Protein AF-A0A1M5ZYZ2-F1 (afdb_monomer)

Solvent-accessible surface area (backbone atoms only — not comparable to full-atom values): 8692 Å² total; per-residue (Å²): 125,88,86,67,85,71,97,73,87,88,88,86,73,97,63,70,78,44,89,86,70,60,55,66,46,79,81,61,71,64,84,92,78,88,82,53,73,67,58,34,34,74,73,63,80,38,77,84,85,85,89,82,87,82,89,70,94,68,76,63,87,84,45,54,66,60,91,87,41,69,41,56,68,51,47,43,69,56,63,69,39,76,71,54,56,50,50,51,53,51,50,40,60,75,76,44,67,93,49,93,80,86,84,91,56,88,43,72,67,52,35,52,50,52,30,51,54,36,46,76,73,75,38,92,62,83,127

Foldseek 3Di:
DPPDDDPDDDDDDPPQDDLLRDGPCVVVVDDPDDDDPVNCCVVVVDPDDDDDDDDDPFDCVPFDDDRRHTPLVSVCVRCPDVVNLVVVLVVCVVPPLVHDDDDDDSDPVRQVVSCVVCVVVVHHDDD

Organism: NCBI:txid1121420

Radius of gyration: 20.3 Å; Cα contacts (8 Å, |Δi|>4): 71; chains: 1; bounding box: 51×33×44 Å

pLDDT: mean 86.23, std 9.83, range [59.44, 97.0]

InterPro domains:
  IPR027417 P-loop containing nucleoside triphosphate hydrolase [G3DSA:3.40.50.300] (1-33)
  IPR027417 P-loop containing nucleoside triphosphate hydrolase [G3DSA:3.40.50.300] (36-126)
  IPR027417 P-loop containing nucleoside triphosphate hydrolase [SSF52540] (3-126)

Secondary structure (DSSP, 8-state):
--S---S------S-SS-TTS--THHHH-S-S----HHHHHHTTSSPPP-----------TT--EETTEE-HHHHHHHH--HHHHHHHHHHHHHHHTTS------SSHHHHHHHHHHHHHTT-----

Structure (mmCIF, N/CA/C/O backbone):
data_AF-A0A1M5ZYZ2-F1
#
_entry.id   AF-A0A1M5ZYZ2-F1
#
loop_
_atom_site.group_PDB
_atom_site.id
_atom_site.type_symbol
_atom_site.label_atom_id
_atom_site.label_alt_id
_atom_site.label_comp_id
_atom_site.label_asym_id
_atom_site.label_entity_id
_atom_site.label_seq_id
_atom_site.pdbx_PDB_ins_code
_atom_site.Cartn_x
_atom_site.Cartn_y
_atom_site.Cartn_z
_atom_site.occupancy
_atom_site.B_iso_or_equiv
_atom_site.auth_seq_id
_atom_site.auth_comp_id
_atom_site.auth_asym_id
_atom_site.auth_atom_id
_atom_site.pdbx_PDB_model_num
ATOM 1 N N . MET A 1 1 ? 26.317 -0.478 -12.276 1.00 59.44 1 MET A N 1
ATOM 2 C CA . MET A 1 1 ? 26.412 -1.622 -13.218 1.00 59.44 1 MET A CA 1
ATOM 3 C C . MET A 1 1 ? 27.842 -1.921 -13.724 1.00 59.44 1 MET A C 1
ATOM 5 O O . MET A 1 1 ? 28.004 -2.364 -14.850 1.00 59.44 1 MET A O 1
ATOM 9 N N . SER A 1 2 ? 28.910 -1.734 -12.937 1.00 71.12 2 SER A N 1
ATOM 10 C CA . SER A 1 2 ? 30.297 -1.836 -13.450 1.00 71.12 2 SER A CA 1
ATOM 11 C C . SER A 1 2 ? 30.940 -3.229 -13.370 1.00 71.12 2 SER A C 1
ATOM 13 O O . SER A 1 2 ? 31.983 -3.447 -13.984 1.00 71.12 2 SER A O 1
ATOM 15 N N . TYR A 1 3 ? 30.349 -4.166 -12.620 1.00 86.75 3 TYR A N 1
ATOM 16 C CA . TYR A 1 3 ? 30.919 -5.503 -12.409 1.00 86.75 3 TYR A CA 1
ATOM 17 C C . TYR A 1 3 ? 30.617 -6.471 -13.563 1.00 86.75 3 TYR A C 1
ATOM 19 O O . TYR A 1 3 ? 31.518 -7.130 -14.076 1.00 86.75 3 TYR A O 1
ATOM 27 N N . PHE A 1 4 ? 29.360 -6.528 -14.009 1.00 87.12 4 PHE A N 1
ATOM 28 C CA . PHE A 1 4 ? 28.945 -7.377 -15.125 1.00 87.12 4 PHE A CA 1
ATOM 29 C C . PHE A 1 4 ? 29.028 -6.618 -16.453 1.00 87.12 4 PHE A C 1
ATOM 31 O O . PHE A 1 4 ? 28.654 -5.450 -16.525 1.00 87.12 4 PHE A O 1
ATOM 38 N N . LYS A 1 5 ? 29.483 -7.304 -17.509 1.00 89.12 5 LYS A N 1
ATOM 39 C CA . LYS A 1 5 ? 29.574 -6.781 -18.884 1.00 89.12 5 LYS A CA 1
ATOM 40 C C . LYS A 1 5 ? 28.707 -7.613 -19.840 1.00 89.12 5 LYS A C 1
ATOM 42 O O . LYS A 1 5 ? 29.257 -8.360 -20.646 1.00 89.12 5 LYS A O 1
ATOM 47 N N . PRO A 1 6 ? 27.371 -7.573 -19.704 1.00 91.44 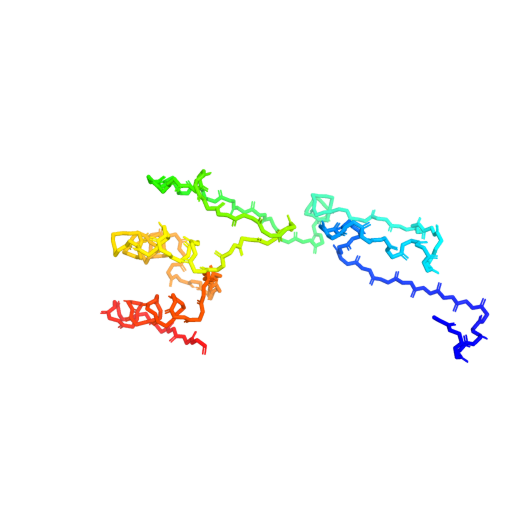6 PRO A N 1
ATOM 48 C CA . PRO A 1 6 ? 26.492 -8.327 -20.585 1.00 91.44 6 PRO A CA 1
ATOM 49 C C . PRO A 1 6 ? 26.454 -7.706 -21.988 1.00 91.44 6 PRO A C 1
ATOM 51 O O . PRO A 1 6 ? 26.593 -6.493 -22.141 1.00 91.44 6 PRO A O 1
ATOM 54 N N . GLU A 1 7 ? 26.209 -8.531 -23.007 1.00 93.25 7 GLU A N 1
ATOM 55 C CA . GLU A 1 7 ? 25.929 -8.047 -24.369 1.00 93.25 7 GLU A CA 1
ATOM 56 C C . GLU A 1 7 ? 24.552 -7.366 -24.464 1.00 93.25 7 GLU A C 1
ATOM 58 O O . GLU A 1 7 ? 24.344 -6.497 -25.309 1.00 93.25 7 GLU A O 1
ATOM 63 N N . PHE A 1 8 ? 23.618 -7.723 -23.572 1.00 90.50 8 PHE A N 1
ATOM 64 C CA . PHE A 1 8 ? 22.265 -7.176 -23.517 1.00 90.50 8 PHE A CA 1
ATOM 65 C C . PHE A 1 8 ? 21.741 -7.069 -22.078 1.00 90.50 8 PHE A C 1
ATOM 67 O O . PHE A 1 8 ? 21.943 -7.973 -21.266 1.00 90.50 8 PHE A O 1
ATOM 74 N N . THR A 1 9 ? 21.011 -5.989 -21.788 1.00 89.69 9 THR A N 1
ATOM 75 C CA . THR A 1 9 ? 20.409 -5.718 -20.476 1.00 89.69 9 THR A CA 1
ATOM 76 C C . THR A 1 9 ? 18.943 -5.328 -20.648 1.00 89.69 9 THR A C 1
ATOM 78 O O . THR A 1 9 ? 18.638 -4.397 -21.390 1.00 89.69 9 THR A O 1
ATOM 81 N N . LEU A 1 10 ? 18.045 -6.000 -19.920 1.00 90.56 10 LEU A N 1
ATOM 82 C CA . LEU A 1 10 ? 16.617 -5.678 -19.854 1.00 90.56 10 LEU A CA 1
ATOM 83 C C . LEU A 1 10 ? 16.211 -5.381 -18.408 1.00 90.56 10 LEU A C 1
ATOM 85 O O . LEU A 1 10 ? 16.467 -6.185 -17.513 1.00 90.56 10 LEU A O 1
ATOM 89 N N . GLY A 1 11 ? 15.567 -4.233 -18.197 1.00 90.38 11 GLY A N 1
ATOM 90 C CA . GLY A 1 11 ? 14.993 -3.829 -16.916 1.00 90.38 11 GLY A CA 1
ATOM 91 C C . GLY A 1 11 ? 13.473 -3.941 -16.936 1.00 90.38 11 GLY A C 1
ATOM 92 O O . GLY A 1 11 ? 12.834 -3.554 -17.911 1.00 90.38 11 GLY A O 1
ATOM 93 N N . LEU A 1 12 ? 12.897 -4.453 -15.850 1.00 91.81 12 LEU A N 1
ATOM 94 C CA . LEU A 1 12 ? 11.453 -4.536 -15.640 1.00 91.81 12 LEU A CA 1
ATOM 95 C C . LEU A 1 12 ? 11.117 -3.723 -14.389 1.00 91.81 12 LEU A C 1
ATOM 97 O O . LEU A 1 12 ? 11.682 -3.968 -13.324 1.00 91.81 12 LEU A O 1
ATOM 101 N N . THR A 1 13 ? 10.214 -2.749 -14.509 1.00 88.75 13 THR A N 1
ATOM 102 C CA . THR A 1 13 ? 9.750 -1.938 -13.376 1.00 88.75 13 THR A CA 1
ATOM 103 C C . THR A 1 13 ? 8.249 -1.699 -13.464 1.00 88.75 13 THR A C 1
ATOM 105 O O . THR A 1 13 ? 7.722 -1.421 -14.538 1.00 88.75 13 THR A O 1
ATOM 108 N N . ALA A 1 14 ? 7.566 -1.786 -12.323 1.00 89.31 14 ALA A N 1
ATOM 109 C CA . ALA A 1 14 ? 6.166 -1.382 -12.185 1.00 89.31 14 ALA A CA 1
ATOM 110 C C . ALA A 1 14 ? 6.019 0.115 -11.848 1.00 89.31 14 ALA A C 1
ATOM 112 O O . ALA A 1 14 ? 4.925 0.666 -11.919 1.00 89.31 14 ALA A O 1
ATOM 113 N N . THR A 1 15 ? 7.117 0.781 -11.479 1.00 81.44 15 THR A N 1
ATOM 114 C CA . THR A 1 15 ? 7.153 2.188 -11.063 1.00 81.44 15 THR A CA 1
ATOM 115 C C . THR A 1 15 ? 8.303 2.890 -11.789 1.00 81.44 15 THR A C 1
ATOM 117 O O . THR A 1 15 ? 9.396 3.019 -11.227 1.00 81.44 15 THR A O 1
ATOM 120 N N . PRO A 1 16 ? 8.118 3.263 -13.070 1.00 74.88 16 PRO A N 1
ATOM 121 C CA . PRO A 1 16 ? 9.159 3.948 -13.835 1.00 74.88 16 PRO A CA 1
ATOM 122 C C . PRO A 1 16 ? 9.409 5.366 -13.307 1.00 74.88 16 PRO A C 1
ATOM 124 O O . PRO A 1 16 ? 10.551 5.814 -13.288 1.00 74.88 16 PRO A O 1
ATOM 127 N N . ASP A 1 17 ? 8.354 6.028 -12.830 1.00 72.69 17 ASP A N 1
ATOM 128 C CA . ASP A 1 17 ? 8.403 7.353 -12.227 1.00 72.69 17 ASP A CA 1
ATOM 129 C C . ASP A 1 17 ? 8.567 7.204 -10.711 1.00 72.69 17 ASP A C 1
ATOM 131 O O . ASP A 1 17 ? 7.723 6.599 -10.039 1.00 72.69 17 ASP A O 1
ATOM 135 N N . ARG A 1 18 ? 9.662 7.732 -10.161 1.00 69.25 18 ARG A N 1
ATOM 136 C CA . ARG A 1 18 ? 9.933 7.672 -8.725 1.00 69.25 18 ARG A CA 1
ATOM 137 C C . ARG A 1 18 ? 9.703 9.028 -8.077 1.00 69.25 18 ARG A C 1
ATOM 139 O O . ARG A 1 18 ? 10.064 10.069 -8.618 1.00 69.25 18 ARG A O 1
ATOM 146 N N . ALA A 1 19 ? 9.120 9.006 -6.880 1.00 63.97 19 ALA A N 1
ATOM 147 C CA . ALA A 1 19 ? 8.854 10.224 -6.122 1.00 63.97 19 ALA A CA 1
ATOM 148 C C . ALA A 1 19 ? 10.147 10.940 -5.698 1.00 63.97 19 ALA A C 1
ATOM 150 O O . ALA A 1 19 ? 10.138 12.153 -5.542 1.00 63.97 19 ALA A O 1
ATOM 151 N N . ASP A 1 20 ? 11.252 10.207 -5.533 1.00 66.94 20 ASP A N 1
ATOM 152 C CA . ASP A 1 20 ? 12.566 10.742 -5.149 1.00 66.94 20 ASP A CA 1
ATOM 153 C C . ASP A 1 20 ? 13.313 11.441 -6.298 1.00 66.94 20 ASP A C 1
ATOM 155 O O . ASP A 1 20 ? 14.392 11.982 -6.075 1.00 66.94 20 ASP A O 1
ATOM 159 N N . GLY A 1 21 ? 12.723 11.484 -7.498 1.00 65.62 21 GLY A N 1
ATOM 160 C CA . GLY A 1 21 ? 13.296 12.142 -8.671 1.00 65.62 21 GLY A CA 1
ATOM 161 C C . GLY A 1 21 ? 14.396 11.338 -9.363 1.00 65.62 21 GLY A C 1
ATOM 162 O O . GLY A 1 21 ? 14.887 11.777 -10.401 1.00 65.62 21 GLY A O 1
ATOM 163 N N . GLU A 1 22 ? 14.762 10.165 -8.839 1.00 69.19 22 GLU A N 1
ATOM 164 C CA . GLU A 1 22 ? 15.708 9.276 -9.504 1.00 69.19 22 GLU A CA 1
ATOM 165 C C . GLU A 1 22 ? 15.038 8.562 -10.680 1.00 69.19 22 GLU A C 1
ATOM 167 O O . GLU A 1 22 ? 13.886 8.127 -10.606 1.00 69.19 22 GLU A O 1
ATOM 172 N N . SER A 1 23 ? 15.776 8.406 -11.777 1.00 72.88 23 SER A N 1
ATOM 173 C CA . SER A 1 23 ? 15.290 7.715 -12.964 1.00 72.88 23 SER A CA 1
ATOM 174 C C . SER A 1 23 ? 16.128 6.480 -13.241 1.00 72.88 23 SER A C 1
ATOM 176 O O . SER A 1 23 ? 17.319 6.563 -13.526 1.00 72.88 23 SER A O 1
ATOM 178 N N . ILE A 1 24 ? 15.474 5.318 -13.269 1.00 79.31 24 ILE A N 1
ATOM 179 C CA . ILE A 1 24 ? 16.110 4.068 -13.708 1.00 79.31 24 ILE A CA 1
ATOM 180 C C . ILE A 1 24 ? 16.537 4.128 -15.189 1.00 79.31 24 ILE A C 1
ATOM 182 O O . ILE A 1 24 ? 17.307 3.294 -15.658 1.00 79.31 24 ILE A O 1
ATOM 186 N N . LEU A 1 25 ? 16.074 5.131 -15.943 1.00 78.31 25 LEU A N 1
ATOM 187 C CA . LEU A 1 25 ? 16.489 5.343 -17.329 1.00 78.31 25 LEU A CA 1
ATOM 188 C C . LEU A 1 25 ? 17.943 5.799 -17.454 1.00 78.31 25 LEU A C 1
ATOM 190 O O . LEU A 1 25 ? 18.519 5.611 -18.521 1.00 78.31 25 LEU A O 1
ATOM 194 N N . GLU A 1 26 ? 18.561 6.330 -16.397 1.00 77.50 26 GLU A N 1
ATOM 195 C CA . GLU A 1 26 ? 20.000 6.624 -16.415 1.00 77.50 26 GLU A CA 1
ATOM 196 C C . GLU A 1 26 ? 20.829 5.348 -16.634 1.00 77.50 26 GLU A C 1
ATOM 198 O O . GLU A 1 26 ? 21.811 5.357 -17.376 1.00 77.50 26 GLU A O 1
ATOM 203 N N . ASP A 1 27 ? 20.373 4.224 -16.075 1.00 79.06 27 ASP A N 1
ATOM 204 C CA . ASP A 1 27 ? 21.021 2.921 -16.212 1.00 79.06 27 ASP A CA 1
ATOM 205 C C . ASP A 1 27 ? 20.563 2.148 -17.465 1.00 79.06 27 ASP A C 1
ATOM 207 O O . ASP A 1 27 ? 21.368 1.494 -18.134 1.00 79.06 27 ASP A O 1
ATOM 211 N N . PHE A 1 28 ? 19.267 2.204 -17.798 1.00 84.81 28 PHE A N 1
ATOM 212 C CA . PHE A 1 28 ? 18.655 1.369 -18.847 1.00 84.81 28 PHE A CA 1
ATOM 213 C C . PHE A 1 28 ? 18.386 2.104 -20.169 1.00 84.81 28 PHE A C 1
ATOM 215 O O . PHE A 1 28 ? 17.922 1.487 -21.126 1.00 84.81 28 PHE A O 1
ATOM 222 N N . LYS A 1 29 ? 18.749 3.390 -20.251 1.00 81.88 29 LYS A N 1
ATOM 223 C CA . LYS A 1 29 ? 18.735 4.280 -21.428 1.00 81.88 29 LYS A CA 1
ATOM 224 C C . LYS A 1 29 ? 17.355 4.626 -21.986 1.00 81.88 29 LYS A C 1
ATOM 226 O O . LYS A 1 29 ? 17.070 5.800 -22.204 1.00 81.88 29 LYS A O 1
ATOM 231 N N . ASN A 1 30 ? 16.509 3.637 -22.266 1.00 84.00 30 ASN A N 1
ATOM 232 C CA . ASN A 1 30 ? 15.227 3.838 -22.933 1.00 84.00 30 ASN A CA 1
ATOM 233 C C . ASN A 1 30 ? 14.136 2.889 -22.430 1.00 84.00 30 ASN A C 1
ATOM 235 O O . ASN A 1 30 ? 14.393 1.785 -21.956 1.00 84.00 30 ASN A O 1
ATOM 239 N N . VAL A 1 31 ? 12.886 3.318 -22.595 1.00 89.62 31 VAL A N 1
ATOM 240 C CA . VAL A 1 31 ? 11.707 2.484 -22.349 1.00 89.62 31 VAL A CA 1
ATOM 241 C C . VAL A 1 31 ? 11.389 1.716 -23.630 1.00 89.62 31 VAL A C 1
ATOM 243 O O . VAL A 1 31 ? 11.045 2.321 -24.641 1.00 89.62 31 VAL A O 1
ATOM 246 N N . ALA A 1 32 ? 11.515 0.388 -23.598 1.00 91.50 32 ALA A N 1
ATOM 247 C CA . ALA A 1 32 ? 11.167 -0.466 -24.738 1.00 91.50 32 ALA A CA 1
ATOM 248 C C . ALA A 1 32 ? 9.647 -0.663 -24.878 1.00 91.50 32 ALA A C 1
ATOM 250 O O . ALA A 1 32 ? 9.126 -0.750 -25.986 1.00 91.50 32 ALA A O 1
ATOM 251 N N . HIS A 1 33 ? 8.937 -0.728 -23.751 1.00 91.88 33 HIS A N 1
ATOM 252 C CA . HIS A 1 33 ? 7.490 -0.879 -23.697 1.00 91.88 33 HIS A CA 1
ATOM 253 C C . HIS A 1 33 ? 6.951 -0.310 -22.380 1.00 91.88 3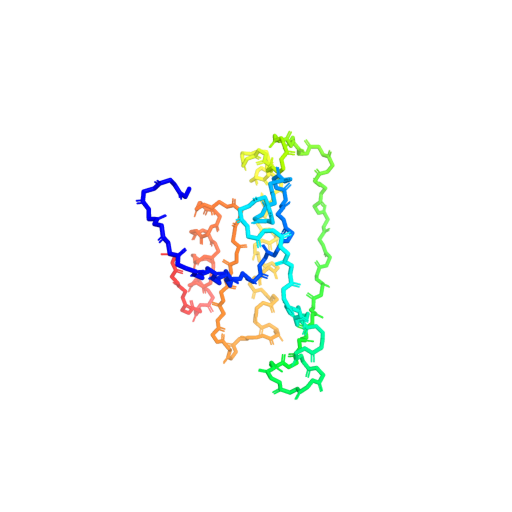3 HIS A C 1
ATOM 255 O O . HIS A 1 33 ? 7.619 -0.391 -21.348 1.00 91.88 33 HIS A O 1
ATOM 261 N N . LYS A 1 34 ? 5.741 0.249 -22.418 1.00 91.31 34 LYS A N 1
ATOM 262 C CA . LYS A 1 34 ? 4.993 0.698 -21.243 1.00 91.31 34 LYS A CA 1
ATOM 263 C C . LYS A 1 34 ? 3.556 0.218 -21.393 1.00 91.31 34 LYS A C 1
ATOM 265 O O . LYS A 1 34 ? 2.933 0.494 -22.413 1.00 91.31 34 LYS A O 1
ATOM 270 N N . LEU A 1 35 ? 3.068 -0.460 -20.363 1.00 91.81 35 LEU A N 1
ATOM 271 C CA . LEU A 1 35 ? 1.667 -0.809 -20.190 1.00 91.81 35 LEU A CA 1
ATOM 272 C C . LEU A 1 35 ? 1.199 -0.114 -18.916 1.00 91.81 35 LEU A C 1
ATOM 274 O O . LEU A 1 35 ? 1.722 -0.398 -17.836 1.00 91.81 35 LEU A O 1
ATOM 278 N N . ASP A 1 36 ? 0.291 0.847 -19.044 1.00 91.25 36 ASP A N 1
ATOM 279 C CA . ASP A 1 36 ? -0.256 1.526 -17.874 1.00 91.25 36 ASP A CA 1
ATOM 280 C C . ASP A 1 36 ? -1.406 0.730 -17.230 1.00 91.25 36 ASP A C 1
ATOM 282 O O . ASP A 1 36 ? -1.949 -0.220 -17.797 1.00 91.25 36 ASP A O 1
ATOM 286 N N . LEU A 1 37 ? -1.748 1.098 -15.991 1.00 92.19 37 LEU A N 1
ATOM 287 C CA . LEU A 1 37 ? -2.759 0.398 -15.198 1.00 92.19 37 LEU A CA 1
ATOM 288 C C . LEU A 1 37 ? -4.142 0.431 -15.863 1.00 92.19 37 LEU A C 1
ATOM 290 O O . LEU A 1 37 ? -4.879 -0.547 -15.774 1.00 92.19 37 LEU A O 1
ATOM 294 N N . GLN A 1 38 ? -4.496 1.544 -16.513 1.00 92.75 38 GLN A N 1
ATOM 295 C CA . GLN A 1 38 ? -5.788 1.694 -17.176 1.00 92.75 38 GLN A CA 1
ATOM 296 C C . GLN A 1 38 ? -5.863 0.766 -18.391 1.00 92.75 38 GLN A C 1
ATOM 298 O O . GLN A 1 38 ? -6.804 -0.016 -18.497 1.00 92.75 38 GLN A O 1
ATOM 303 N N . GLN A 1 39 ? -4.841 0.792 -19.244 1.00 94.88 39 GLN A N 1
ATOM 304 C CA . GLN A 1 39 ? -4.712 -0.080 -20.407 1.00 94.88 39 GLN A CA 1
ATOM 305 C C . GLN A 1 39 ? -4.762 -1.554 -20.009 1.00 94.88 39 GLN A C 1
ATOM 307 O O . GLN A 1 39 ? -5.484 -2.334 -20.620 1.00 94.88 39 GLN A O 1
ATOM 312 N N . ALA A 1 40 ? -4.035 -1.948 -18.962 1.00 95.44 40 ALA A N 1
ATOM 313 C CA . ALA A 1 40 ? -4.029 -3.330 -18.492 1.00 95.44 40 ALA A CA 1
ATOM 314 C C . ALA A 1 40 ? -5.416 -3.801 -18.008 1.00 95.44 40 ALA A C 1
ATOM 316 O O . ALA A 1 40 ? -5.782 -4.956 -18.220 1.00 95.44 40 ALA A O 1
ATOM 317 N N . VAL A 1 41 ? -6.207 -2.913 -17.395 1.00 96.31 41 VAL A N 1
ATOM 318 C CA . VAL A 1 41 ? -7.604 -3.203 -17.029 1.00 96.31 41 VAL A CA 1
ATOM 319 C C . VAL A 1 41 ? -8.499 -3.281 -18.271 1.00 96.31 41 VAL A C 1
ATOM 321 O O . VAL A 1 41 ? -9.312 -4.196 -18.372 1.00 96.31 41 VAL A O 1
ATOM 324 N N . GLU A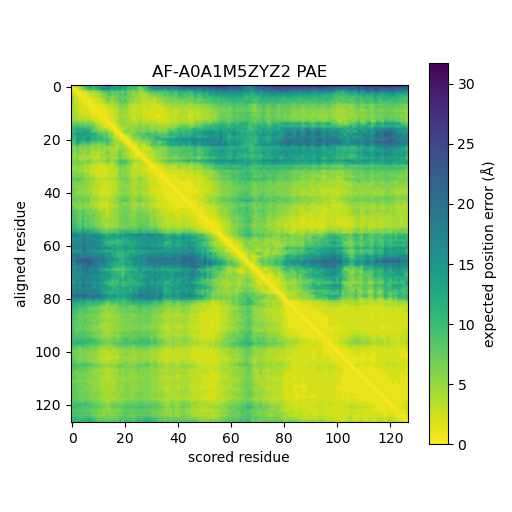 1 42 ? -8.346 -2.365 -19.231 1.00 95.56 42 GLU A N 1
ATOM 325 C CA . GLU A 1 42 ? -9.123 -2.342 -20.482 1.00 95.56 42 GLU A CA 1
ATOM 326 C C . GLU A 1 42 ? -8.864 -3.574 -21.367 1.00 95.56 42 GLU A C 1
ATOM 328 O O . GLU A 1 42 ? -9.787 -4.075 -22.007 1.00 95.56 42 GLU A O 1
ATOM 333 N N . LEU A 1 43 ? -7.634 -4.096 -21.363 1.00 96.81 43 LEU A N 1
ATOM 334 C CA . LEU A 1 43 ? -7.248 -5.325 -22.065 1.00 96.81 43 LEU A CA 1
ATOM 335 C C . LEU A 1 43 ? -7.708 -6.609 -21.353 1.00 96.81 43 LEU A C 1
ATOM 337 O O . LEU A 1 43 ? -7.651 -7.684 -21.944 1.00 96.81 43 LEU A O 1
ATOM 341 N N . GLY A 1 44 ? -8.162 -6.518 -20.099 1.00 96.19 44 GLY A N 1
ATOM 342 C CA . GLY A 1 44 ? -8.546 -7.677 -19.288 1.00 96.19 44 GLY A CA 1
ATOM 343 C C . GLY A 1 44 ? -7.372 -8.436 -18.659 1.00 96.19 44 GLY A C 1
ATOM 344 O O . GLY A 1 44 ? -7.584 -9.500 -18.081 1.00 96.19 44 GLY A O 1
ATOM 345 N N . GLU A 1 45 ? -6.156 -7.887 -18.726 1.00 97.00 45 GLU A N 1
ATOM 346 C CA . GLU A 1 45 ? -4.959 -8.435 -18.069 1.00 97.00 45 GLU A CA 1
ATOM 347 C C . GLU A 1 45 ? -4.983 -8.199 -16.547 1.00 97.00 45 GLU A C 1
ATOM 349 O O . GLU A 1 45 ? -4.389 -8.953 -15.775 1.00 97.00 45 GLU A O 1
ATOM 354 N N . LEU A 1 46 ? -5.689 -7.153 -16.096 1.00 96.88 46 LEU A N 1
ATOM 355 C CA . LEU A 1 46 ? -5.918 -6.842 -14.684 1.00 96.88 46 LEU A CA 1
ATOM 356 C C . LEU A 1 46 ? -7.407 -6.766 -14.342 1.00 96.88 46 LEU A C 1
ATOM 358 O O . LEU A 1 46 ? -8.260 -6.453 -15.170 1.00 96.88 46 LEU A O 1
ATOM 362 N N . VAL A 1 47 ? -7.714 -7.008 -13.067 1.00 96.44 47 VAL A N 1
ATOM 363 C CA . VAL A 1 47 ? -9.080 -6.896 -12.545 1.00 96.44 47 VAL A CA 1
ATOM 364 C C . VAL A 1 47 ? -9.553 -5.433 -12.495 1.00 96.44 47 VAL A C 1
ATOM 366 O O . VAL A 1 47 ? -8.758 -4.546 -12.172 1.00 96.44 47 VAL A O 1
ATOM 369 N N . PRO A 1 48 ? -10.851 -5.156 -12.729 1.00 94.75 48 PRO A N 1
ATOM 370 C CA . PRO A 1 48 ? -11.402 -3.809 -12.610 1.00 94.75 48 PRO A CA 1
ATOM 371 C C . PRO A 1 48 ? -11.232 -3.211 -11.208 1.00 94.75 48 PRO A C 1
ATOM 373 O O . PRO A 1 48 ? -11.434 -3.883 -10.193 1.00 94.75 48 PRO A O 1
ATOM 376 N N . ILE A 1 49 ? -10.930 -1.913 -11.148 1.00 92.62 49 ILE A N 1
ATOM 377 C CA . ILE A 1 49 ? -10.716 -1.185 -9.892 1.00 92.62 49 ILE A CA 1
ATOM 378 C C . ILE A 1 49 ? -11.995 -0.448 -9.489 1.00 92.62 49 ILE A C 1
ATOM 380 O O . ILE A 1 49 ? -12.531 0.360 -10.245 1.00 92.62 49 ILE A O 1
ATOM 384 N N . ARG A 1 50 ? -12.454 -0.664 -8.251 1.00 91.62 50 ARG A N 1
ATOM 385 C CA . ARG A 1 50 ? -13.525 0.123 -7.621 1.00 91.62 50 ARG A CA 1
ATOM 386 C C . ARG A 1 50 ? -12.945 0.971 -6.494 1.00 91.62 50 ARG A C 1
ATOM 388 O O . ARG A 1 50 ? -12.517 0.436 -5.476 1.00 91.62 50 ARG A O 1
ATOM 395 N N . CYS A 1 51 ? -12.975 2.293 -6.655 1.00 92.69 51 CYS A N 1
ATOM 396 C CA . CYS A 1 51 ? -12.516 3.235 -5.634 1.00 92.69 51 CYS A CA 1
ATOM 397 C C . CYS A 1 51 ? -13.694 3.757 -4.798 1.00 92.69 51 CYS A C 1
ATOM 399 O O . CYS A 1 51 ? -14.679 4.252 -5.346 1.00 92.69 51 CYS A O 1
ATOM 401 N N . ILE A 1 52 ? -13.578 3.678 -3.469 1.00 90.81 52 ILE A N 1
ATOM 402 C CA . ILE A 1 52 ? -14.524 4.271 -2.515 1.00 90.81 52 ILE A CA 1
ATOM 403 C C . ILE A 1 52 ? -13.764 5.319 -1.706 1.00 90.81 52 ILE A C 1
ATOM 405 O O . ILE A 1 52 ? -12.768 5.008 -1.057 1.00 90.81 52 ILE A O 1
ATOM 409 N N . ARG A 1 53 ? -14.219 6.575 -1.760 1.00 92.00 53 ARG A N 1
ATOM 410 C CA . ARG A 1 53 ? -13.581 7.703 -1.068 1.00 92.00 53 ARG A CA 1
ATOM 411 C C . ARG A 1 53 ? -14.409 8.098 0.148 1.00 92.00 53 ARG A C 1
ATOM 413 O O . ARG A 1 53 ? -15.512 8.613 -0.002 1.00 92.00 53 ARG A O 1
ATOM 420 N N . VAL A 1 54 ? -13.854 7.898 1.341 1.00 89.75 54 VAL A N 1
ATOM 421 C CA . VAL A 1 54 ? -14.461 8.330 2.607 1.00 89.75 54 VAL A CA 1
ATOM 422 C C . VAL A 1 54 ? -13.817 9.645 3.034 1.00 89.75 54 VAL A C 1
ATOM 424 O O . VAL A 1 54 ? -12.606 9.711 3.247 1.00 89.75 54 VAL A O 1
ATOM 427 N N . LYS A 1 55 ? -14.611 10.716 3.117 1.00 86.62 55 LYS A N 1
ATOM 428 C CA . LYS A 1 55 ? -14.123 12.037 3.532 1.00 86.62 55 LYS A CA 1
ATOM 429 C C . LYS A 1 55 ? -14.093 12.122 5.058 1.00 86.62 55 LYS A C 1
ATOM 431 O O . LYS A 1 55 ? -15.090 11.838 5.710 1.00 86.62 55 LYS A O 1
ATOM 436 N N . THR A 1 56 ? -12.965 12.557 5.609 1.00 83.38 56 THR A N 1
ATOM 437 C CA . THR A 1 56 ? -12.780 12.813 7.047 1.00 83.38 56 THR A CA 1
ATOM 438 C C . THR A 1 56 ? -12.463 14.284 7.296 1.00 83.38 56 THR A C 1
ATOM 440 O O . THR A 1 56 ? -11.971 14.956 6.393 1.00 83.38 56 THR A O 1
ATOM 443 N N . ASN A 1 57 ? -12.651 14.763 8.526 1.00 77.94 57 ASN A N 1
ATOM 444 C CA . ASN A 1 57 ? -12.347 16.148 8.921 1.00 77.94 57 ASN A CA 1
ATOM 445 C C . ASN A 1 57 ? -10.870 16.372 9.310 1.00 77.94 57 ASN A C 1
ATOM 447 O O . ASN A 1 57 ? -10.558 17.322 10.020 1.00 77.94 57 ASN A O 1
ATOM 451 N N . VAL A 1 58 ? -9.961 15.487 8.888 1.00 76.00 58 VAL A N 1
ATOM 452 C CA . VAL A 1 58 ? -8.529 15.613 9.187 1.00 76.00 58 VAL A CA 1
ATOM 453 C C . VAL A 1 58 ? -7.916 16.699 8.314 1.00 76.00 58 VAL A C 1
ATOM 455 O O . VAL A 1 58 ? -7.980 16.620 7.087 1.00 76.00 58 VAL A O 1
ATOM 458 N N . ASP A 1 59 ? -7.270 17.663 8.960 1.00 76.50 59 ASP A N 1
ATOM 459 C CA . ASP A 1 59 ? -6.425 18.646 8.297 1.00 76.50 59 ASP A CA 1
ATOM 460 C C . ASP A 1 59 ? -4.946 18.251 8.418 1.00 76.50 59 ASP A C 1
ATOM 462 O O . ASP A 1 59 ? -4.385 18.188 9.516 1.00 76.50 59 ASP A O 1
ATOM 466 N N . LEU A 1 60 ? -4.326 17.980 7.268 1.00 77.06 60 LEU A N 1
ATOM 467 C CA . LEU A 1 60 ? -2.904 17.655 7.148 1.00 77.06 60 LEU A CA 1
ATOM 468 C C . LEU A 1 60 ? -2.057 18.862 6.714 1.00 77.06 60 LEU A C 1
ATOM 470 O O . LEU A 1 60 ? -0.849 18.712 6.546 1.00 77.06 60 LEU A O 1
ATOM 474 N N . SER A 1 61 ? -2.652 20.049 6.543 1.00 77.19 61 SER A N 1
ATOM 475 C CA . SER A 1 61 ? -1.958 21.256 6.064 1.00 77.19 61 SER A CA 1
ATOM 476 C C . SER A 1 61 ? -0.779 21.670 6.950 1.00 77.19 61 SER A C 1
ATOM 478 O O . SER A 1 61 ? 0.191 22.246 6.465 1.00 77.19 61 SER A O 1
ATOM 480 N N . THR A 1 62 ? -0.837 21.337 8.242 1.00 75.12 62 THR A N 1
ATOM 481 C CA . THR A 1 62 ? 0.207 21.660 9.221 1.00 75.12 62 THR A CA 1
ATOM 482 C C . THR A 1 62 ? 1.228 20.537 9.421 1.00 75.12 62 THR A C 1
ATOM 484 O O . THR A 1 62 ? 2.089 20.665 10.289 1.00 75.12 62 THR A O 1
ATOM 487 N N . VAL A 1 63 ? 1.116 19.407 8.711 1.00 77.88 63 VAL A N 1
ATOM 488 C CA . VAL A 1 63 ? 2.055 18.282 8.856 1.00 77.88 63 VAL A CA 1
ATOM 489 C C . VAL A 1 63 ? 3.338 18.614 8.108 1.00 77.88 63 VAL A C 1
ATOM 491 O O . VAL A 1 63 ? 3.318 18.860 6.901 1.00 77.88 63 VAL A O 1
ATOM 494 N N . ARG A 1 64 ? 4.473 18.596 8.813 1.00 77.00 64 ARG A N 1
ATOM 495 C CA . ARG A 1 64 ? 5.774 18.859 8.192 1.00 77.00 64 ARG A CA 1
ATOM 496 C C . ARG A 1 64 ? 6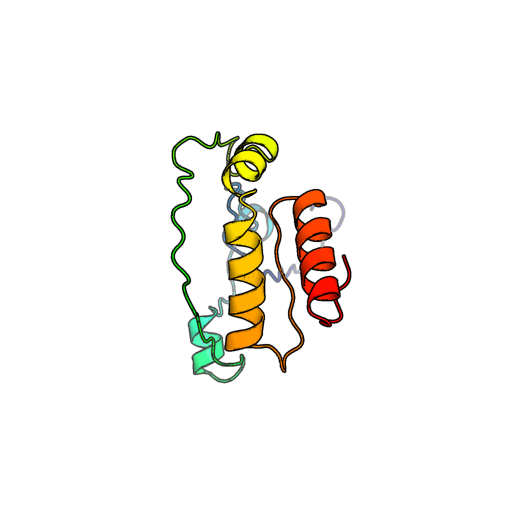.132 17.762 7.191 1.00 77.00 64 ARG A C 1
ATOM 498 O O . ARG A 1 64 ? 5.926 16.570 7.436 1.00 77.00 64 ARG A O 1
ATOM 505 N N . ILE A 1 65 ? 6.728 18.181 6.081 1.00 76.38 65 ILE A N 1
ATOM 506 C CA . ILE A 1 65 ? 7.228 17.306 5.022 1.00 76.38 65 ILE A CA 1
ATOM 507 C C . ILE A 1 65 ? 8.756 17.385 5.030 1.00 76.38 65 ILE A C 1
ATOM 509 O O . ILE A 1 65 ? 9.322 18.476 5.065 1.00 76.38 65 ILE A O 1
ATOM 513 N N . ASN A 1 66 ? 9.422 16.232 5.006 1.00 64.75 66 ASN A N 1
ATOM 514 C CA . ASN A 1 66 ? 10.864 16.115 4.824 1.00 64.75 66 ASN A CA 1
ATOM 515 C C . ASN A 1 66 ? 11.150 15.491 3.449 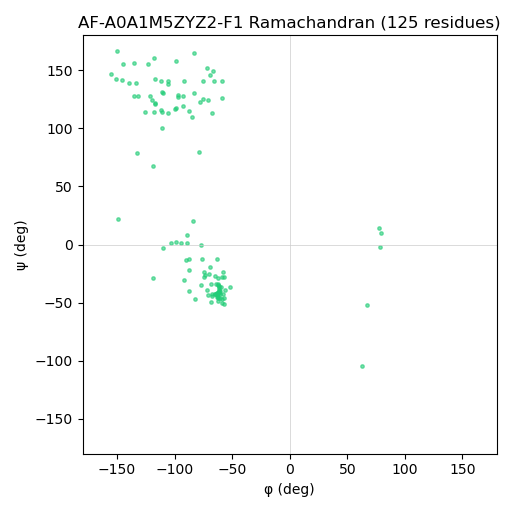1.00 64.75 66 ASN A C 1
ATOM 517 O O . ASN A 1 66 ? 11.009 14.278 3.258 1.00 64.75 66 ASN A O 1
ATOM 521 N N . GLY A 1 67 ? 11.499 16.335 2.475 1.00 72.94 67 GLY A N 1
ATOM 522 C CA . GLY A 1 67 ? 11.612 15.938 1.071 1.00 72.94 67 GLY A CA 1
ATOM 523 C C . GLY A 1 67 ? 10.258 15.480 0.525 1.00 72.94 67 GLY A C 1
ATOM 524 O O . GLY A 1 67 ? 9.376 16.298 0.292 1.00 72.94 67 GLY A O 1
ATOM 525 N N . ILE A 1 68 ? 10.092 14.166 0.367 1.00 64.44 68 ILE A N 1
ATOM 526 C CA . ILE A 1 68 ? 8.874 13.523 -0.162 1.00 64.44 68 ILE A CA 1
ATOM 527 C C . ILE A 1 68 ? 8.074 12.742 0.887 1.00 64.44 68 ILE A C 1
ATOM 529 O O . ILE A 1 68 ? 7.025 12.183 0.575 1.00 64.44 68 ILE A O 1
ATOM 533 N N . LYS A 1 69 ? 8.564 12.660 2.130 1.00 64.12 69 LYS A N 1
ATOM 534 C CA . LYS A 1 69 ? 7.917 11.907 3.214 1.00 64.12 69 LYS A CA 1
ATOM 535 C C . LYS A 1 69 ? 7.389 12.856 4.280 1.00 64.12 69 LYS A C 1
ATOM 537 O O . LYS A 1 69 ? 8.058 13.817 4.650 1.00 64.12 69 LYS A O 1
ATOM 542 N N . TYR A 1 70 ? 6.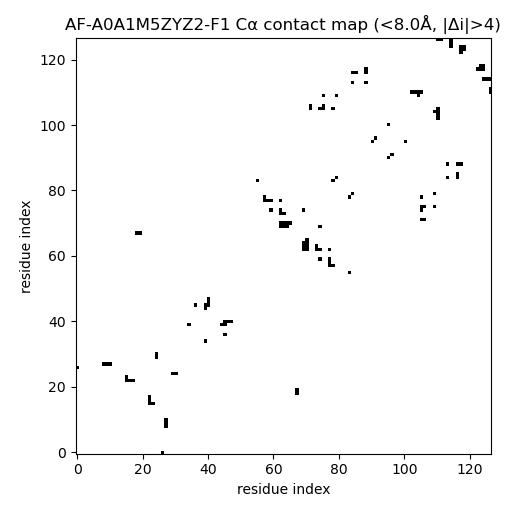211 12.563 4.821 1.00 72.69 70 TYR A N 1
ATOM 543 C CA . TYR A 1 70 ? 5.723 13.245 6.018 1.00 72.69 70 TYR A CA 1
ATOM 544 C C . TYR A 1 70 ? 6.586 12.901 7.233 1.00 72.69 70 TYR A C 1
ATOM 546 O O . TYR A 1 70 ? 7.105 11.787 7.349 1.00 72.69 70 TYR A O 1
ATOM 554 N N . TYR A 1 71 ? 6.701 13.842 8.169 1.00 74.00 71 TYR A N 1
ATOM 555 C CA . TYR A 1 71 ? 7.252 13.551 9.486 1.00 74.00 71 TYR A CA 1
ATOM 556 C C . TYR A 1 71 ? 6.278 12.627 10.230 1.00 74.00 71 TYR A C 1
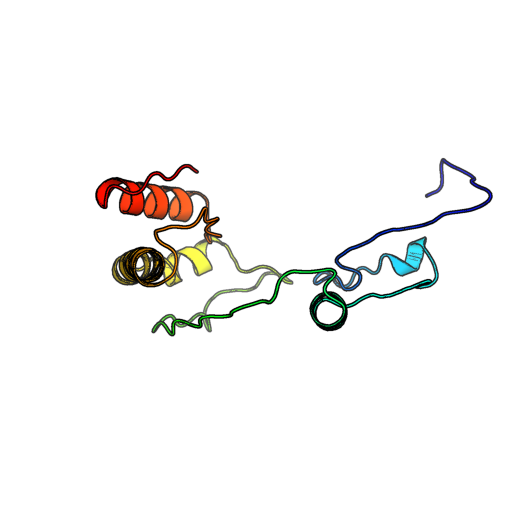ATOM 558 O O . TYR A 1 71 ? 5.152 13.023 10.529 1.00 74.00 71 TYR A O 1
ATOM 566 N N . ALA A 1 72 ? 6.689 11.382 10.492 1.00 70.88 72 ALA A N 1
ATOM 567 C CA . ALA A 1 72 ? 5.790 10.327 10.970 1.00 70.88 72 ALA A CA 1
ATOM 568 C C . ALA A 1 72 ? 5.051 10.705 12.265 1.00 70.88 72 ALA A C 1
ATOM 570 O O . ALA A 1 72 ? 3.857 10.454 12.370 1.00 70.88 72 ALA A O 1
ATOM 571 N N . GLN A 1 73 ? 5.730 11.379 13.200 1.00 72.50 73 GLN A N 1
ATOM 572 C CA . GLN A 1 73 ? 5.145 11.833 14.470 1.00 72.50 73 GLN A CA 1
ATOM 573 C C . GLN A 1 73 ? 4.049 12.892 14.273 1.00 72.50 73 GLN A C 1
ATOM 575 O O . GLN A 1 73 ? 2.991 12.821 14.894 1.00 72.50 73 GLN A O 1
ATOM 580 N N . ASP A 1 74 ? 4.273 13.860 13.381 1.00 71.50 74 ASP A N 1
ATOM 581 C CA . ASP A 1 74 ? 3.288 14.903 13.082 1.00 71.50 74 ASP A CA 1
ATOM 582 C C . ASP A 1 74 ? 2.065 14.295 12.390 1.00 71.50 74 ASP A C 1
ATOM 584 O O . ASP A 1 74 ? 0.925 14.620 12.725 1.00 71.50 74 ASP A O 1
ATOM 588 N N . LEU A 1 75 ? 2.307 13.381 11.447 1.00 74.31 75 LEU A N 1
ATOM 589 C CA . LEU A 1 75 ? 1.261 12.670 10.726 1.00 74.31 75 LEU A CA 1
ATOM 590 C C . LEU A 1 75 ? 0.427 11.802 11.677 1.00 74.31 75 LEU A C 1
ATOM 592 O O . LEU A 1 75 ? -0.801 11.832 11.621 1.00 74.31 75 LEU A O 1
ATOM 596 N N . GLU A 1 76 ? 1.087 11.073 12.575 1.00 72.69 76 GLU A N 1
ATOM 597 C CA . GLU A 1 76 ? 0.446 10.267 13.609 1.00 72.69 76 GLU A CA 1
ATOM 598 C C . GLU A 1 76 ? -0.433 11.136 14.509 1.00 72.69 76 GLU A C 1
ATOM 600 O O . GLU A 1 76 ? -1.623 10.865 14.609 1.00 72.69 76 GLU A O 1
ATOM 605 N N . SER A 1 77 ? 0.079 12.255 15.035 1.00 73.81 77 SER A N 1
ATOM 606 C CA . SER A 1 77 ? -0.696 13.158 15.904 1.00 73.81 77 SER A CA 1
ATOM 607 C C . SER A 1 77 ? -1.992 13.693 15.272 1.00 73.81 77 SER A C 1
ATOM 609 O O . SER A 1 77 ? -2.949 13.999 15.980 1.00 73.81 77 SER A O 1
ATOM 611 N N . LYS A 1 78 ? -2.039 13.809 13.937 1.00 74.44 78 LYS A N 1
ATOM 612 C CA . LYS A 1 78 ? -3.206 14.304 13.187 1.00 74.44 78 LYS A CA 1
ATOM 613 C C . LYS A 1 78 ? -4.151 13.196 12.738 1.00 74.44 78 LYS A C 1
ATOM 615 O O . LYS A 1 78 ? -5.347 13.437 12.590 1.00 74.44 78 LYS A O 1
ATOM 620 N N . LEU A 1 79 ? -3.624 12.001 12.479 1.00 72.75 79 LEU A N 1
ATOM 621 C CA . LEU A 1 79 ? -4.411 10.847 12.042 1.00 72.75 79 LEU A CA 1
ATOM 622 C C . LEU A 1 79 ? -4.968 10.031 13.206 1.00 72.75 79 LEU A C 1
ATOM 624 O O . LEU A 1 79 ? -5.952 9.314 13.009 1.00 72.75 79 LEU A O 1
ATOM 628 N N . PHE A 1 80 ? -4.355 10.150 14.381 1.00 72.31 80 PHE A N 1
ATOM 629 C CA . PHE A 1 80 ? -4.737 9.457 15.598 1.00 72.31 80 PHE A CA 1
ATOM 630 C C . PHE A 1 80 ? -5.940 10.139 16.250 1.00 72.31 80 PHE A C 1
ATOM 632 O O . PHE A 1 80 ? -5.837 10.936 17.179 1.00 72.31 80 PHE A O 1
ATOM 639 N N . VAL A 1 81 ? -7.109 9.842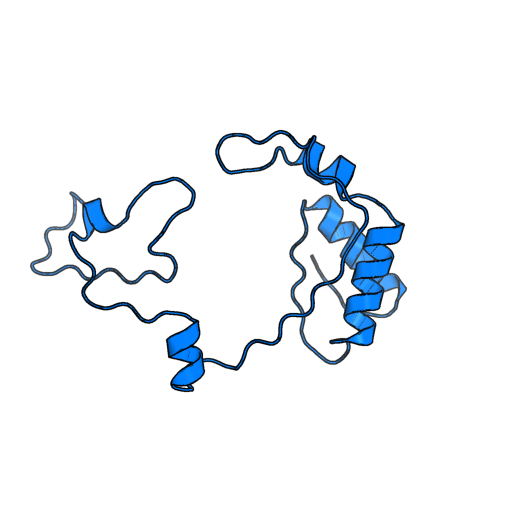 15.696 1.00 79.81 81 VAL A N 1
ATOM 640 C CA . VAL A 1 81 ? -8.402 10.297 16.197 1.00 79.81 81 VAL A CA 1
ATOM 641 C C . VAL A 1 81 ? -9.244 9.038 16.399 1.00 79.81 81 VAL A C 1
ATOM 643 O O . VAL A 1 81 ? -9.544 8.371 15.405 1.00 79.81 81 VAL A O 1
ATOM 646 N N . PRO A 1 82 ? -9.617 8.663 17.637 1.00 83.00 82 PRO A N 1
ATOM 647 C CA . PRO A 1 82 ? -10.352 7.423 17.901 1.00 83.00 82 PRO A CA 1
ATOM 648 C C . PRO A 1 82 ? -11.616 7.257 17.045 1.00 83.00 82 PRO A C 1
ATOM 650 O O . PRO A 1 82 ? -11.918 6.160 16.573 1.00 83.00 82 PRO A O 1
ATOM 653 N N . GLU A 1 83 ? -12.332 8.348 16.772 1.00 85.44 83 GLU A N 1
ATOM 654 C CA . GLU A 1 83 ? -13.501 8.372 15.888 1.00 85.44 83 GLU A CA 1
ATOM 655 C C . GLU A 1 83 ? -13.150 7.987 14.444 1.00 85.44 83 GLU A C 1
ATOM 657 O O . GLU A 1 83 ? -13.936 7.331 13.761 1.00 85.44 83 GLU A O 1
ATOM 662 N N . ARG A 1 84 ? -11.950 8.341 13.973 1.00 88.19 84 ARG A N 1
ATOM 663 C CA . ARG A 1 84 ? -11.461 7.965 12.643 1.00 88.19 84 ARG A CA 1
ATOM 664 C C . ARG A 1 84 ? -11.119 6.479 12.569 1.00 88.19 84 ARG A C 1
ATOM 666 O O . ARG A 1 84 ? -11.429 5.852 11.560 1.00 88.19 84 ARG A O 1
ATOM 673 N N . ASN A 1 85 ? -10.537 5.907 13.621 1.00 91.19 85 ASN A N 1
ATOM 674 C CA . ASN A 1 85 ? -10.265 4.466 13.676 1.00 91.19 85 ASN A CA 1
ATOM 675 C C . ASN A 1 85 ? -11.576 3.665 13.629 1.00 91.19 85 ASN A C 1
ATOM 677 O O . ASN A 1 85 ? -11.685 2.705 12.865 1.00 91.19 85 ASN A O 1
ATOM 681 N N . LYS A 1 86 ? -12.609 4.119 14.353 1.00 91.50 86 LYS A N 1
ATOM 682 C CA . LYS A 1 86 ? -13.966 3.551 14.265 1.00 91.50 86 LYS A CA 1
ATOM 683 C C . LYS A 1 86 ? -14.529 3.629 12.849 1.00 91.50 86 LYS A C 1
ATOM 685 O O . LYS A 1 86 ? -14.971 2.612 12.325 1.00 91.50 86 LYS A O 1
ATOM 690 N N . LEU A 1 87 ? -14.415 4.787 12.198 1.00 92.62 87 LEU A N 1
ATOM 691 C CA . LEU A 1 87 ? -14.859 4.964 10.815 1.00 92.62 87 LEU A CA 1
ATOM 692 C C . LEU A 1 87 ? -14.143 4.017 9.833 1.00 92.62 87 LEU A C 1
ATOM 694 O O . LEU A 1 87 ? -14.768 3.537 8.888 1.00 92.62 87 LEU A O 1
ATOM 698 N N . ILE A 1 88 ? -12.852 3.726 10.036 1.00 92.62 88 ILE A N 1
ATOM 699 C CA . ILE A 1 88 ? -12.111 2.743 9.224 1.00 92.62 88 ILE A CA 1
ATOM 700 C C . ILE A 1 88 ? -12.733 1.349 9.377 1.00 92.62 88 ILE A C 1
ATOM 702 O O . ILE A 1 88 ? -13.016 0.697 8.370 1.00 92.62 88 ILE A O 1
ATOM 706 N N . ALA A 1 89 ? -12.983 0.911 10.612 1.00 93.44 89 ALA A N 1
ATOM 707 C CA . ALA A 1 89 ? -13.579 -0.394 10.889 1.00 93.44 89 ALA A CA 1
ATOM 708 C C . ALA A 1 89 ? -15.018 -0.505 10.348 1.00 93.44 89 ALA A C 1
ATOM 710 O O . ALA A 1 89 ? -15.365 -1.480 9.684 1.00 93.44 89 ALA A O 1
ATOM 711 N N . GLU A 1 90 ? -15.831 0.539 10.521 1.00 93.69 90 GLU A N 1
ATOM 712 C CA . GLU A 1 90 ? -17.180 0.625 9.946 1.00 93.69 90 GLU A CA 1
ATOM 713 C C . GLU A 1 90 ? -17.154 0.593 8.411 1.00 93.69 90 GLU A C 1
ATOM 715 O O . GLU A 1 90 ? -17.971 -0.078 7.781 1.00 93.69 90 GLU A O 1
ATOM 720 N N . THR A 1 91 ? -16.193 1.277 7.785 1.00 94.69 91 THR A N 1
ATOM 721 C CA . THR A 1 91 ? -16.017 1.248 6.324 1.00 94.69 91 THR A CA 1
ATOM 722 C C . THR A 1 91 ? -15.677 -0.162 5.847 1.00 94.69 91 THR A C 1
ATOM 724 O O . THR A 1 91 ? -16.254 -0.629 4.866 1.00 94.69 91 THR A O 1
ATOM 727 N N . TYR A 1 92 ? -14.781 -0.864 6.542 1.00 95.50 92 TYR A N 1
ATOM 728 C CA . TYR A 1 92 ? -14.487 -2.265 6.244 1.00 95.50 92 TYR A CA 1
ATOM 729 C C . TYR A 1 92 ? -15.758 -3.123 6.319 1.00 95.50 92 TYR A C 1
ATOM 731 O O . TYR A 1 92 ? -16.098 -3.797 5.344 1.00 95.50 92 TYR A O 1
ATOM 739 N N . LEU A 1 93 ? -16.504 -3.022 7.424 1.00 94.50 93 LEU A N 1
ATOM 740 C CA . LEU A 1 93 ? -17.726 -3.795 7.647 1.00 94.50 93 LEU A CA 1
ATOM 741 C C . LEU A 1 93 ? -18.782 -3.570 6.558 1.00 94.50 93 LEU A C 1
ATOM 743 O O . LEU A 1 93 ? -19.374 -4.534 6.069 1.00 94.50 93 LEU A O 1
ATOM 747 N N . ASN A 1 94 ? -18.971 -2.316 6.146 1.00 95.06 94 ASN A N 1
ATOM 748 C CA . ASN A 1 94 ? -20.000 -1.920 5.186 1.00 95.06 94 ASN A CA 1
ATOM 749 C C . ASN A 1 94 ? -19.690 -2.306 3.733 1.00 95.06 94 ASN A C 1
ATOM 751 O O . ASN A 1 94 ? -20.617 -2.456 2.937 1.00 95.06 94 ASN A O 1
ATOM 755 N N . TYR A 1 95 ? -18.413 -2.416 3.354 1.00 94.56 95 TYR A N 1
ATOM 756 C CA . TYR A 1 95 ? -18.038 -2.550 1.941 1.00 94.56 95 TYR A CA 1
ATOM 757 C C . TYR A 1 95 ? -17.312 -3.845 1.582 1.00 94.56 95 TYR A C 1
ATOM 759 O O . TYR A 1 95 ? -17.372 -4.248 0.416 1.00 94.56 95 TYR A O 1
ATOM 767 N N . VAL A 1 96 ? -16.577 -4.446 2.521 1.00 94.56 96 VAL A N 1
ATOM 768 C CA . VAL A 1 96 ? -15.608 -5.514 2.219 1.00 94.56 96 VAL A CA 1
ATOM 769 C C . VAL A 1 96 ? -15.440 -6.537 3.357 1.00 94.56 96 VAL A C 1
ATOM 771 O O . VAL A 1 96 ? -14.417 -7.218 3.409 1.00 94.56 96 VAL A O 1
ATOM 774 N N . SER A 1 97 ? -16.416 -6.672 4.263 1.00 94.06 97 SER A N 1
ATOM 775 C CA . SER A 1 97 ? -16.357 -7.604 5.410 1.00 94.06 97 SER A CA 1
ATOM 776 C C . SER A 1 97 ? -16.167 -9.071 5.018 1.00 94.06 97 SER A C 1
ATOM 778 O O . SER A 1 97 ? -15.644 -9.865 5.795 1.00 94.06 97 SER A O 1
ATOM 780 N N . ASP A 1 98 ? -16.550 -9.434 3.800 1.00 93.25 98 ASP A N 1
ATOM 781 C CA . ASP A 1 98 ? -16.419 -10.766 3.219 1.00 93.25 98 ASP A CA 1
ATOM 782 C C . ASP A 1 98 ? -15.084 -10.989 2.480 1.00 93.25 98 ASP A C 1
ATOM 784 O O . ASP A 1 98 ? -14.852 -12.064 1.924 1.00 93.25 98 ASP A O 1
ATOM 788 N N . LYS A 1 99 ? -14.183 -9.995 2.456 1.00 94.00 99 LYS A N 1
ATOM 789 C CA . LYS A 1 99 ? -12.957 -10.022 1.645 1.00 94.00 99 LYS A CA 1
ATOM 790 C C . LYS A 1 99 ? -11.690 -9.988 2.486 1.00 94.00 99 LYS A C 1
ATOM 792 O O . LYS A 1 99 ? -11.560 -9.236 3.455 1.00 94.00 99 LYS A O 1
ATOM 797 N N . LYS A 1 100 ? -10.682 -10.740 2.026 1.00 95.38 100 LYS A N 1
ATOM 798 C CA . LYS A 1 100 ? -9.301 -10.585 2.504 1.00 95.38 100 LYS A CA 1
ATOM 799 C C . LYS A 1 100 ? -8.844 -9.156 2.224 1.00 95.38 100 LYS A C 1
ATOM 801 O O . LYS A 1 100 ? -8.934 -8.693 1.089 1.00 95.38 100 LYS A O 1
ATOM 806 N N . THR A 1 101 ? -8.370 -8.479 3.262 1.00 95.94 101 THR A N 1
ATOM 807 C CA . THR A 1 101 ? -8.112 -7.039 3.227 1.00 95.94 101 THR A CA 1
ATOM 808 C C . THR A 1 101 ? -6.751 -6.733 3.832 1.00 95.94 101 THR A C 1
ATOM 810 O O . THR A 1 101 ? -6.375 -7.307 4.850 1.00 95.94 101 THR A O 1
ATOM 813 N N . VAL A 1 102 ? -6.025 -5.813 3.199 1.00 96.44 102 VAL A N 1
ATOM 814 C CA . VAL A 1 102 ? -4.787 -5.223 3.718 1.00 96.44 102 VAL A CA 1
ATOM 815 C C . VAL A 1 102 ? -5.083 -3.771 4.074 1.00 96.44 102 VAL A C 1
ATOM 817 O O . VAL A 1 102 ? -5.654 -3.043 3.261 1.00 96.44 102 VAL A O 1
ATOM 820 N N . VAL A 1 103 ? -4.698 -3.347 5.279 1.00 94.50 103 VAL A N 1
ATOM 821 C CA . VAL A 1 103 ? -4.888 -1.971 5.753 1.00 94.50 103 VAL A CA 1
ATOM 822 C C . VAL A 1 103 ? -3.531 -1.288 5.886 1.00 94.50 103 VAL A C 1
ATOM 824 O O . VAL A 1 103 ? -2.703 -1.679 6.704 1.00 94.50 103 VAL A O 1
ATOM 827 N N . PHE A 1 104 ? -3.303 -0.243 5.092 1.00 93.75 104 PHE A N 1
ATOM 828 C CA . PHE A 1 104 ? -2.079 0.555 5.165 1.00 93.75 104 PHE A CA 1
ATOM 829 C C . PHE A 1 104 ? -2.215 1.633 6.247 1.00 93.75 104 PHE A C 1
ATOM 831 O O . PHE A 1 104 ? -2.981 2.586 6.095 1.00 93.75 104 PHE A O 1
ATOM 838 N N . CYS A 1 105 ? -1.471 1.474 7.342 1.00 91.06 105 CYS A N 1
ATOM 839 C CA . CYS A 1 105 ? -1.478 2.394 8.479 1.00 91.06 105 CYS A CA 1
ATOM 840 C C . CYS A 1 105 ? -0.292 3.371 8.431 1.00 91.06 105 CYS A C 1
ATOM 842 O O . CYS A 1 105 ? 0.726 3.117 7.794 1.00 91.06 105 CYS A O 1
ATOM 844 N N . ALA A 1 106 ? -0.431 4.505 9.121 1.00 86.75 106 ALA A N 1
ATOM 845 C CA . ALA A 1 106 ? 0.572 5.579 9.130 1.00 86.75 106 ALA A CA 1
ATOM 846 C C . ALA A 1 106 ? 1.822 5.269 9.977 1.00 86.75 106 ALA A C 1
ATOM 848 O O . ALA A 1 106 ? 2.882 5.845 9.747 1.00 86.75 106 ALA A O 1
ATOM 849 N N . SER A 1 107 ? 1.693 4.375 10.957 1.00 86.31 107 SER A N 1
ATOM 850 C CA . SER A 1 107 ? 2.762 3.940 11.854 1.00 86.31 107 SER A CA 1
ATOM 851 C C . SER A 1 107 ? 2.502 2.497 12.300 1.00 86.31 107 SER A C 1
ATOM 853 O O . SER A 1 107 ? 1.393 1.976 12.140 1.00 86.31 107 SER A O 1
ATOM 855 N N . VAL A 1 108 ? 3.516 1.854 12.886 1.00 91.31 108 VAL A N 1
ATOM 856 C CA . VAL A 1 108 ? 3.364 0.528 13.512 1.00 91.31 108 VAL A CA 1
ATOM 857 C C . VAL A 1 108 ? 2.369 0.587 14.674 1.00 91.31 108 VAL A C 1
ATOM 859 O O . VAL A 1 108 ? 1.534 -0.302 14.810 1.00 91.31 108 VAL A O 1
ATOM 862 N N . HIS A 1 109 ? 2.406 1.657 15.471 1.00 90.38 109 HIS A N 1
ATOM 863 C CA . HIS A 1 109 ? 1.471 1.852 16.575 1.00 90.38 109 HIS A CA 1
ATOM 864 C C . HIS A 1 109 ? 0.020 1.963 16.079 1.00 90.38 109 HIS A C 1
ATOM 866 O O . HIS A 1 109 ? -0.858 1.262 16.575 1.00 90.38 109 HIS A O 1
ATOM 872 N N . HIS A 1 110 ? -0.224 2.740 15.020 1.00 90.44 110 HIS A N 1
ATOM 873 C CA . HIS A 1 110 ? -1.546 2.836 14.398 1.00 90.44 110 HIS A CA 1
ATOM 874 C C . HIS A 1 110 ? -2.029 1.478 13.852 1.00 90.44 110 HIS A C 1
ATOM 876 O O . HIS A 1 110 ? -3.201 1.141 14.005 1.00 90.44 110 HIS A O 1
ATOM 882 N N . ALA A 1 111 ? -1.142 0.657 13.277 1.00 94.06 111 ALA A N 1
ATOM 883 C CA . ALA A 1 111 ? -1.503 -0.695 12.841 1.00 94.06 111 ALA A CA 1
ATOM 884 C C . ALA A 1 111 ? -1.950 -1.592 14.009 1.00 94.06 111 ALA A C 1
ATOM 886 O O . ALA A 1 111 ? -2.950 -2.302 13.894 1.00 94.06 111 ALA A O 1
ATOM 887 N N . GLN A 1 112 ? -1.255 -1.518 15.150 1.00 94.94 112 GLN A N 1
ATOM 888 C CA . GLN A 1 112 ? -1.614 -2.254 16.369 1.00 94.94 112 GLN A CA 1
ATOM 889 C C . GLN A 1 112 ? -2.999 -1.864 16.890 1.00 94.94 112 GLN A C 1
ATOM 891 O O . GLN A 1 112 ? -3.784 -2.739 17.254 1.00 94.94 112 GLN A O 1
ATOM 896 N N . GLU A 1 113 ? -3.332 -0.576 16.878 1.00 93.44 113 GLU A N 1
ATOM 897 C CA . GLU A 1 113 ? -4.650 -0.117 17.310 1.00 93.44 113 GLU A CA 1
ATOM 898 C C . GLU A 1 113 ? -5.782 -0.549 16.383 1.00 93.44 113 GLU A C 1
ATOM 900 O O . GLU A 1 113 ? -6.822 -1.007 16.857 1.00 93.44 113 GLU A O 1
ATOM 905 N N . ILE A 1 114 ? -5.592 -0.424 15.065 1.00 95.12 114 ILE A N 1
ATOM 906 C CA . ILE A 1 114 ? -6.593 -0.865 14.090 1.00 95.12 114 ILE A CA 1
ATOM 907 C C . ILE A 1 114 ? -6.815 -2.372 14.214 1.00 95.12 114 ILE A C 1
ATOM 909 O O . ILE A 1 114 ? -7.961 -2.818 14.235 1.00 95.12 114 ILE A O 1
ATOM 913 N N . SER A 1 115 ? -5.742 -3.151 14.380 1.00 96.62 115 SER A N 1
ATOM 914 C CA . SER A 1 115 ? -5.847 -4.592 14.620 1.00 96.62 115 SER A CA 1
ATOM 915 C C . SER A 1 115 ? -6.617 -4.905 15.904 1.00 96.62 115 SER A C 1
ATOM 917 O O . SER A 1 115 ? -7.537 -5.725 15.884 1.00 96.62 115 SER A O 1
ATOM 919 N N . ALA A 1 116 ? -6.318 -4.215 17.010 1.00 95.94 116 ALA A N 1
ATOM 920 C CA . ALA A 1 116 ? -7.044 -4.385 18.266 1.00 95.94 116 ALA A CA 1
ATOM 921 C C . ALA A 1 116 ? -8.536 -4.033 18.124 1.00 95.94 116 ALA A C 1
ATOM 923 O O . ALA A 1 116 ? -9.389 -4.782 18.601 1.00 95.94 116 ALA A O 1
ATOM 924 N N . LEU A 1 117 ? -8.861 -2.939 17.430 1.00 95.50 117 LEU A N 1
ATOM 925 C CA . LEU A 1 117 ? -10.238 -2.523 17.164 1.00 95.50 117 LEU A CA 1
ATOM 926 C C . LEU A 1 117 ? -10.992 -3.550 16.307 1.00 95.50 117 LEU A C 1
ATOM 928 O O . LEU A 1 117 ? -12.140 -3.874 16.604 1.00 95.50 117 LEU A O 1
ATOM 932 N N . PHE A 1 118 ? -10.344 -4.102 15.281 1.00 96.38 118 PHE A N 1
ATOM 933 C CA . PHE A 1 118 ? -10.922 -5.154 14.443 1.00 96.38 118 PHE A CA 1
ATOM 934 C C . PHE A 1 118 ? -11.207 -6.409 15.278 1.00 96.38 118 PHE A C 1
ATOM 936 O O . PHE A 1 118 ? -12.324 -6.929 15.243 1.00 96.38 118 PHE A O 1
ATOM 943 N N . LYS A 1 119 ? -10.250 -6.836 16.115 1.00 96.19 119 LYS A N 1
ATOM 944 C CA . LYS A 1 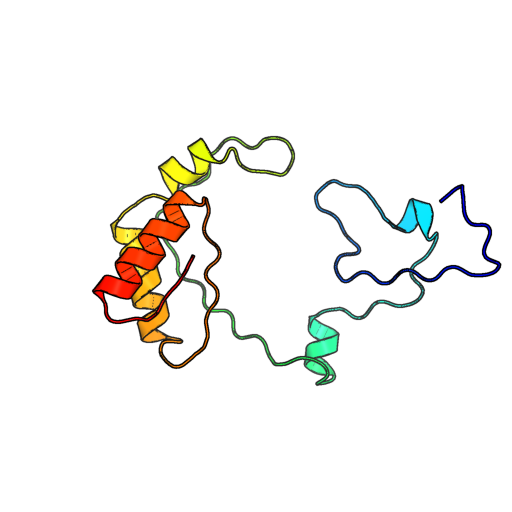119 ? -10.422 -7.980 17.029 1.00 96.19 119 LYS A CA 1
ATOM 945 C C . LYS A 1 119 ? -11.568 -7.757 18.024 1.00 96.19 119 LYS A C 1
ATOM 947 O O . LYS A 1 119 ? -12.353 -8.673 18.252 1.00 96.19 119 LYS A O 1
ATOM 952 N N . GLN A 1 120 ? -11.724 -6.545 18.566 1.00 95.38 120 GLN A N 1
ATOM 953 C CA . GLN A 1 120 ? -12.854 -6.188 19.441 1.00 95.38 120 GLN A CA 1
ATOM 954 C C . GLN A 1 120 ? -14.217 -6.296 18.739 1.00 95.38 120 GLN A C 1
ATOM 956 O O . GLN A 1 120 ? -15.217 -6.580 19.392 1.00 95.38 120 GLN A O 1
ATOM 961 N N . GLN A 1 121 ? -14.259 -6.106 17.419 1.00 92.88 121 GLN A N 1
ATOM 962 C CA . GLN A 1 121 ? -15.458 -6.276 16.593 1.00 92.88 121 GLN A CA 1
ATOM 963 C C . GLN A 1 121 ? -15.630 -7.710 16.056 1.00 92.88 121 GLN A C 1
ATOM 965 O O . GLN A 1 121 ? -16.509 -7.957 15.233 1.00 92.88 121 GLN A O 1
ATOM 970 N N . GLY A 1 122 ? -14.811 -8.667 16.510 1.00 94.44 122 GLY A N 1
ATOM 971 C CA . GLY A 1 122 ? -14.870 -10.065 16.073 1.00 94.44 122 GLY A CA 1
ATOM 972 C C . GLY A 1 122 ? -14.248 -10.326 14.698 1.00 94.44 122 GLY A C 1
ATOM 973 O O . GLY A 1 122 ? -14.465 -11.390 14.122 1.00 94.44 122 GLY A O 1
ATOM 974 N N . ILE A 1 123 ? -13.474 -9.379 14.161 1.00 94.75 123 ILE A N 1
ATOM 975 C CA . ILE A 1 123 ? -12.797 -9.502 12.868 1.00 94.75 123 ILE A CA 1
ATOM 976 C C . ILE A 1 123 ? -11.385 -10.049 13.100 1.00 94.75 123 ILE A C 1
ATOM 978 O O . ILE A 1 123 ? -10.615 -9.500 13.889 1.00 94.75 123 ILE A O 1
ATOM 982 N N . ASN A 1 124 ? -11.019 -11.114 12.382 1.00 94.94 124 ASN A N 1
ATOM 983 C CA . ASN A 1 124 ? -9.656 -11.637 12.424 1.00 94.94 124 ASN A CA 1
ATOM 984 C C . ASN A 1 124 ? -8.694 -10.677 11.702 1.00 94.94 124 ASN A C 1
ATOM 986 O O . ASN A 1 124 ? -8.901 -10.347 10.534 1.00 94.94 124 ASN A O 1
ATOM 990 N N . CYS A 1 125 ? -7.645 -10.235 12.389 1.00 96.50 125 CYS A N 1
ATOM 991 C CA . CYS A 1 125 ? -6.687 -9.255 11.889 1.00 96.50 125 CYS A CA 1
ATOM 992 C C . CYS A 1 125 ? -5.322 -9.499 12.535 1.00 96.50 125 CYS A C 1
ATOM 994 O O . CYS A 1 125 ? -5.269 -9.783 13.722 1.00 96.50 125 CYS A O 1
ATOM 996 N N . GLU A 1 126 ? -4.226 -9.339 11.801 1.00 94.62 126 GLU A N 1
ATOM 997 C CA . GLU A 1 126 ? -2.865 -9.417 12.348 1.00 94.62 126 GLU A CA 1
ATOM 998 C C . GLU A 1 126 ? -2.008 -8.268 11.805 1.00 94.62 126 GLU A C 1
ATOM 1000 O O . GLU A 1 126 ? -2.333 -7.702 10.756 1.00 94.62 126 GLU A O 1
ATOM 1005 N N . VAL A 1 127 ? -0.958 -7.915 12.555 1.00 92.81 127 VAL A N 1
ATOM 1006 C CA . VAL A 1 127 ? 0.006 -6.843 12.239 1.00 92.81 127 VAL A CA 1
ATOM 1007 C C . VAL A 1 127 ? 1.334 -7.438 11.810 1.00 92.81 127 VAL A C 1
ATOM 1009 O O . VAL A 1 127 ? 1.796 -8.371 12.504 1.00 92.81 127 VAL A O 1
#

Mean predicted aligned error: 7.13 Å

Sequence (127 aa):
MSYFKPEFTLGLTATPDRADGESILEDFKNVAHKLDLQQAVELGELVPIRCIRVKTNVDLSTVRINGIKYYAQDLESKLFVPERNKLIAETYLNYVSDKKTVVFCASVHHAQEISALFKQQGINCEV